Protein AF-A0A963URR5-F1 (afdb_monomer_lite)

Radius of gyration: 22.36 Å; chains: 1; bounding box: 36×58×64 Å

Secondary structure (DSSP, 8-state):
----------------------------HHHHHHHHHHHHHHTT--EEEEEE-SSEEEEEEE-SSEEEEEEEETTS-EEEEEEEETTEEEEEEE-TTSSSEEEEEEEE-----

Structure (mmCIF, N/CA/C/O backbone):
data_AF-A0A963URR5-F1
#
_entry.id   AF-A0A963URR5-F1
#
loop_
_atom_site.group_PDB
_atom_site.id
_atom_site.type_symbol
_atom_site.label_atom_id
_atom_site.label_alt_id
_atom_site.label_comp_id
_atom_site.label_asym_id
_atom_site.label_entity_id
_atom_site.label_seq_id
_atom_site.pdbx_PDB_ins_code
_atom_site.Cartn_x
_atom_site.Cartn_y
_atom_site.Cartn_z
_atom_site.occupancy
_atom_site.B_iso_or_equiv
_atom_site.auth_seq_id
_atom_site.auth_comp_id
_atom_site.auth_asym_id
_atom_site.auth_atom_id
_atom_site.pdbx_PDB_model_num
ATOM 1 N N . MET A 1 1 ? 8.064 47.264 -48.968 1.00 41.59 1 MET A N 1
ATOM 2 C CA . MET A 1 1 ? 7.250 46.515 -49.944 1.00 41.59 1 MET A CA 1
ATOM 3 C C . MET A 1 1 ? 8.076 45.315 -50.382 1.00 41.59 1 MET A C 1
ATOM 5 O O . MET A 1 1 ? 9.034 45.558 -51.094 1.00 41.59 1 MET A O 1
ATOM 9 N N . LYS A 1 2 ? 7.686 44.104 -49.931 1.00 43.81 2 LYS A N 1
ATOM 10 C CA . LYS A 1 2 ? 8.137 42.749 -50.346 1.00 43.81 2 LYS A CA 1
ATOM 11 C C . LYS A 1 2 ? 9.640 42.445 -50.105 1.00 43.81 2 LYS A C 1
ATOM 13 O O . LYS A 1 2 ? 10.462 43.320 -50.283 1.00 43.81 2 LYS A O 1
ATOM 18 N N . GLU A 1 3 ? 10.075 41.287 -49.619 1.00 40.56 3 GLU A N 1
ATOM 19 C CA . GLU A 1 3 ? 9.520 39.930 -49.635 1.00 40.56 3 GLU A CA 1
ATOM 20 C C . GLU A 1 3 ? 9.680 39.254 -48.263 1.00 40.56 3 GLU A C 1
ATOM 22 O O . GLU A 1 3 ? 10.638 39.498 -47.534 1.00 40.56 3 GLU A O 1
ATOM 27 N N . ALA A 1 4 ? 8.690 38.437 -47.904 1.00 45.56 4 ALA A N 1
ATOM 28 C CA . ALA A 1 4 ? 8.775 37.505 -46.794 1.00 45.56 4 ALA A CA 1
ATOM 29 C C . ALA A 1 4 ? 9.595 36.308 -47.273 1.00 45.56 4 ALA A C 1
ATOM 31 O O . ALA A 1 4 ? 9.124 35.574 -48.142 1.00 45.56 4 ALA A O 1
ATOM 32 N N . ASP A 1 5 ? 10.796 36.127 -46.728 1.00 42.88 5 ASP A N 1
ATOM 33 C CA . ASP A 1 5 ? 11.564 34.923 -47.010 1.00 42.88 5 ASP A CA 1
ATOM 34 C C . ASP A 1 5 ? 11.055 33.778 -46.135 1.00 42.88 5 ASP A C 1
ATOM 36 O O . ASP A 1 5 ? 11.030 33.831 -44.902 1.00 42.88 5 ASP A O 1
ATOM 40 N N . MET A 1 6 ? 10.559 32.773 -46.845 1.00 37.19 6 MET A N 1
ATOM 41 C CA . MET A 1 6 ? 10.003 31.517 -46.376 1.00 37.19 6 MET A CA 1
ATOM 42 C C . MET A 1 6 ? 10.858 30.878 -45.279 1.00 37.19 6 MET A C 1
ATOM 44 O O . MET A 1 6 ? 11.989 30.460 -45.522 1.00 37.19 6 MET A O 1
ATOM 48 N N . ILE A 1 7 ? 10.268 30.672 -44.099 1.00 47.00 7 ILE A N 1
ATOM 49 C CA . ILE A 1 7 ? 10.759 29.651 -43.171 1.00 47.00 7 ILE A CA 1
ATOM 50 C C . ILE A 1 7 ? 10.578 28.310 -43.882 1.00 47.00 7 ILE A C 1
ATOM 52 O O . ILE A 1 7 ? 9.464 27.820 -44.074 1.00 47.00 7 ILE A O 1
ATOM 56 N N . GLN A 1 8 ? 11.695 27.752 -44.331 1.00 41.19 8 GLN A N 1
ATOM 57 C CA . GLN A 1 8 ? 11.771 26.428 -44.913 1.00 41.19 8 GLN A CA 1
ATOM 58 C C . GLN A 1 8 ? 11.355 25.429 -43.826 1.00 41.19 8 GLN A C 1
ATOM 60 O O . GLN A 1 8 ? 12.070 25.242 -42.841 1.00 41.19 8 GLN A O 1
ATOM 65 N N . PHE A 1 9 ? 10.179 24.812 -43.975 1.00 39.25 9 PHE A N 1
ATOM 66 C CA . PHE A 1 9 ? 9.782 23.662 -43.168 1.00 39.25 9 PHE A CA 1
ATOM 67 C C . PHE A 1 9 ? 10.740 22.517 -43.500 1.00 39.25 9 PHE A C 1
ATOM 69 O O . PHE A 1 9 ? 10.502 21.724 -44.411 1.00 39.25 9 PHE A O 1
ATOM 76 N N . ALA A 1 10 ? 11.870 22.465 -42.797 1.00 39.28 10 ALA A N 1
ATOM 77 C CA . ALA A 1 10 ? 12.698 21.281 -42.766 1.00 39.28 10 ALA A CA 1
ATOM 78 C C . ALA A 1 10 ? 11.813 20.153 -42.237 1.00 39.28 10 ALA A C 1
ATOM 80 O O . ALA A 1 10 ? 11.295 20.234 -41.123 1.00 39.28 10 ALA A O 1
ATOM 81 N N . ASN A 1 11 ? 11.595 19.156 -43.095 1.00 38.81 11 ASN A N 1
ATOM 82 C CA . ASN A 1 11 ? 10.938 17.894 -42.797 1.00 38.81 11 ASN A CA 1
ATOM 83 C C . ASN A 1 11 ? 11.235 17.464 -41.359 1.00 38.81 11 ASN A C 1
ATOM 85 O O . ASN A 1 11 ? 12.321 16.960 -41.071 1.00 38.81 11 ASN A O 1
ATOM 89 N N . ILE A 1 12 ? 10.250 17.610 -40.471 1.00 45.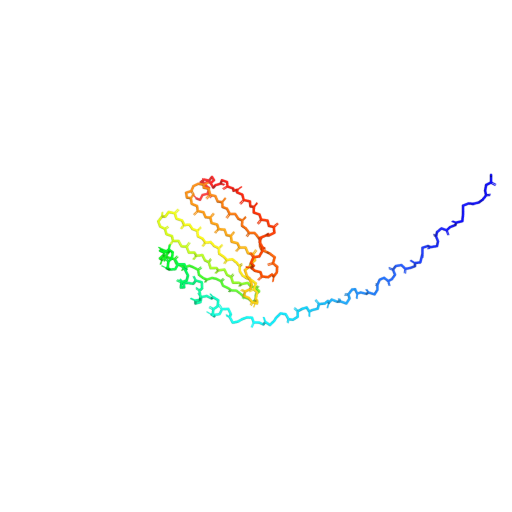00 12 ILE A N 1
ATOM 90 C CA . ILE A 1 12 ? 10.262 16.972 -39.157 1.00 45.00 12 ILE A CA 1
ATOM 91 C C . ILE A 1 12 ? 9.930 15.497 -39.394 1.00 45.00 12 ILE A C 1
ATOM 93 O O . ILE A 1 12 ? 8.897 14.981 -38.983 1.00 45.00 12 ILE A O 1
ATOM 97 N N . SER A 1 13 ? 10.812 14.804 -40.111 1.00 44.69 13 SER A N 1
ATOM 98 C CA . SER A 1 13 ? 10.909 13.358 -40.031 1.00 44.69 13 SER A CA 1
ATOM 99 C C . SER A 1 13 ? 11.679 13.077 -38.750 1.00 44.69 13 SER A C 1
ATOM 101 O O . SER A 1 13 ? 12.859 12.734 -38.788 1.00 44.69 13 SER A O 1
ATOM 103 N N . ALA A 1 14 ? 11.032 13.312 -37.604 1.00 39.09 14 ALA A N 1
ATOM 104 C CA . ALA A 1 14 ? 11.545 12.812 -36.343 1.00 39.09 14 ALA A CA 1
ATOM 105 C C . ALA A 1 14 ? 11.725 11.297 -36.535 1.00 39.09 14 ALA A C 1
ATOM 107 O O . ALA A 1 14 ? 10.750 10.627 -36.898 1.00 39.09 14 ALA A O 1
ATOM 108 N N . PRO A 1 15 ? 12.943 10.744 -36.385 1.00 40.31 15 PRO A N 1
ATOM 109 C CA . PRO A 1 15 ? 13.094 9.300 -36.367 1.00 40.31 15 PRO A CA 1
ATOM 110 C C . PRO A 1 15 ? 12.155 8.780 -35.281 1.00 40.31 15 PRO A C 1
ATOM 112 O O . PRO A 1 15 ? 12.051 9.409 -34.225 1.00 40.31 15 PRO A O 1
ATOM 115 N N . ALA A 1 16 ? 11.411 7.710 -35.588 1.00 46.06 16 ALA A N 1
ATOM 116 C CA . ALA A 1 16 ? 10.475 7.086 -34.660 1.00 46.06 16 ALA A CA 1
ATOM 117 C C . ALA A 1 16 ? 11.170 7.001 -33.308 1.00 46.06 16 ALA A C 1
ATOM 119 O O . ALA A 1 16 ? 12.174 6.296 -33.218 1.00 46.06 16 ALA A O 1
ATOM 120 N N . ALA A 1 17 ? 10.702 7.815 -32.349 1.00 45.12 17 ALA A N 1
ATOM 121 C CA . ALA A 1 17 ? 11.348 8.006 -31.063 1.00 45.12 17 ALA A CA 1
ATOM 122 C C . ALA A 1 17 ? 11.797 6.636 -30.589 1.00 45.12 17 ALA A C 1
ATOM 124 O O . ALA A 1 17 ? 10.955 5.743 -30.439 1.00 45.12 17 ALA A O 1
ATOM 125 N N . GLU A 1 18 ? 13.116 6.459 -30.516 1.00 38.56 18 GLU A N 1
ATOM 126 C CA . GLU A 1 18 ? 13.753 5.245 -30.049 1.00 38.56 18 GLU A CA 1
ATOM 127 C C . GLU A 1 18 ? 13.062 4.958 -28.723 1.00 38.56 18 GLU A C 1
ATOM 129 O O . GLU A 1 18 ? 13.196 5.723 -27.767 1.00 38.56 18 GLU A O 1
ATOM 134 N N . ARG A 1 19 ? 12.139 3.988 -28.727 1.00 39.62 19 ARG A N 1
ATOM 135 C CA . ARG A 1 19 ? 11.339 3.688 -27.549 1.00 39.62 19 ARG A CA 1
ATOM 136 C C . ARG A 1 19 ? 12.366 3.206 -26.553 1.00 39.62 19 ARG A C 1
ATOM 138 O O . ARG A 1 19 ? 12.831 2.078 -26.683 1.00 39.62 19 ARG A O 1
ATOM 145 N N . ILE A 1 20 ? 12.759 4.076 -25.627 1.00 38.44 20 ILE A N 1
ATOM 146 C CA . ILE A 1 20 ? 13.640 3.724 -24.527 1.00 38.44 20 ILE A CA 1
ATOM 147 C C . ILE A 1 20 ? 12.865 2.662 -23.757 1.00 38.44 20 ILE A C 1
ATOM 149 O O . ILE A 1 20 ? 12.001 2.964 -22.935 1.00 38.44 20 ILE A O 1
ATOM 153 N N . SER A 1 21 ? 13.107 1.395 -24.088 1.00 36.00 21 SER A N 1
ATOM 154 C CA . SER A 1 21 ? 12.636 0.287 -23.289 1.00 36.00 21 SER A CA 1
ATOM 155 C C . SER A 1 21 ? 13.525 0.303 -22.063 1.00 36.00 21 SER A C 1
ATOM 157 O O . SER A 1 21 ? 14.610 -0.282 -22.055 1.00 36.00 21 SER A O 1
ATOM 159 N N . ILE A 1 22 ? 13.100 1.028 -21.033 1.00 39.62 22 ILE A N 1
ATOM 160 C CA . ILE A 1 22 ? 13.651 0.813 -19.708 1.00 39.62 22 ILE A CA 1
ATOM 161 C C . ILE A 1 22 ? 13.171 -0.586 -19.333 1.00 39.62 22 ILE A C 1
ATOM 163 O O . ILE A 1 22 ? 12.038 -0.770 -18.893 1.00 39.62 22 ILE A O 1
ATOM 167 N N . VAL A 1 23 ? 14.009 -1.592 -19.588 1.00 39.19 23 VAL A N 1
ATOM 168 C CA . VAL A 1 23 ? 13.827 -2.933 -19.038 1.00 39.19 23 VAL A CA 1
ATOM 169 C C . VAL A 1 23 ? 14.101 -2.787 -17.549 1.00 39.19 23 VAL A C 1
ATOM 171 O O . VAL A 1 23 ? 15.205 -3.026 -17.068 1.00 39.19 23 VAL A O 1
ATOM 174 N N . ARG A 1 24 ? 13.107 -2.283 -16.819 1.00 50.88 24 ARG A N 1
ATOM 175 C CA . ARG A 1 24 ? 13.127 -2.332 -15.369 1.00 50.88 24 ARG A CA 1
ATOM 176 C C . ARG A 1 24 ? 13.057 -3.812 -15.013 1.00 50.88 24 ARG A C 1
ATOM 178 O O . ARG A 1 24 ? 12.179 -4.525 -15.501 1.00 50.88 24 ARG A O 1
ATOM 185 N N . GLY A 1 25 ? 14.049 -4.288 -14.263 1.00 48.94 25 GLY A N 1
ATOM 186 C CA . GLY A 1 25 ? 14.107 -5.684 -13.849 1.00 48.94 25 GLY A CA 1
ATOM 187 C C . GLY A 1 25 ? 12.781 -6.090 -13.214 1.00 48.94 25 GLY A C 1
ATOM 188 O O . GLY A 1 25 ? 12.171 -5.302 -12.494 1.00 48.94 25 GLY A O 1
ATOM 189 N N . THR A 1 26 ? 12.316 -7.302 -13.501 1.00 55.06 26 THR A N 1
ATOM 190 C CA . THR A 1 26 ? 11.157 -7.857 -12.801 1.00 55.06 26 THR A CA 1
ATOM 191 C C . THR A 1 26 ? 11.523 -7.947 -11.326 1.00 55.06 26 THR A C 1
ATOM 193 O O . THR A 1 26 ? 12.346 -8.782 -10.939 1.00 55.06 26 THR A O 1
ATOM 196 N N . GLY A 1 27 ? 10.966 -7.050 -10.518 1.00 63.84 27 GLY A N 1
ATOM 197 C CA . GLY A 1 27 ? 11.133 -7.091 -9.078 1.00 63.84 27 GLY A CA 1
ATOM 198 C C . GLY A 1 27 ? 10.552 -8.393 -8.551 1.00 63.84 27 GLY A C 1
ATOM 199 O O . GLY A 1 27 ? 9.594 -8.941 -9.103 1.00 63.84 27 GLY A O 1
ATOM 200 N N . ASN A 1 28 ? 11.126 -8.925 -7.477 1.00 82.31 28 ASN A N 1
ATOM 201 C CA . ASN A 1 28 ? 10.507 -10.050 -6.795 1.00 82.31 28 ASN A CA 1
ATOM 202 C C . ASN A 1 28 ? 9.274 -9.534 -6.035 1.00 82.31 28 ASN A C 1
ATOM 204 O O . ASN A 1 28 ? 9.367 -9.172 -4.864 1.00 82.31 28 ASN A O 1
ATOM 208 N N . LEU A 1 29 ? 8.121 -9.493 -6.710 1.00 86.31 29 LEU A N 1
ATOM 209 C CA . LEU A 1 29 ? 6.855 -9.024 -6.136 1.00 86.31 29 LEU A CA 1
ATOM 210 C C . LEU A 1 29 ? 6.453 -9.819 -4.884 1.00 86.31 29 LEU A C 1
ATOM 212 O O . LEU A 1 29 ? 5.813 -9.274 -3.992 1.00 86.31 29 LEU A O 1
ATOM 216 N N . GLY A 1 30 ? 6.892 -11.077 -4.760 1.00 89.38 30 GLY A N 1
ATOM 217 C CA . GLY A 1 30 ? 6.712 -11.861 -3.538 1.00 89.38 30 GLY A CA 1
ATOM 218 C C . GLY A 1 30 ? 7.437 -11.260 -2.329 1.00 89.38 30 GLY A C 1
ATOM 219 O O . GLY A 1 30 ? 6.877 -11.236 -1.235 1.00 89.38 30 GLY A O 1
ATOM 220 N N . LEU A 1 31 ? 8.648 -10.718 -2.516 1.00 89.56 31 LEU A N 1
ATOM 221 C CA . LEU A 1 31 ? 9.359 -9.994 -1.454 1.00 89.56 31 LEU A CA 1
ATOM 222 C C . LEU A 1 31 ? 8.657 -8.684 -1.097 1.00 89.56 31 LEU A C 1
ATOM 224 O O . LEU A 1 31 ? 8.561 -8.369 0.087 1.00 89.56 31 LEU A O 1
ATOM 228 N N . VAL A 1 32 ? 8.126 -7.962 -2.090 1.00 91.31 32 VAL A N 1
ATOM 229 C CA . VAL A 1 32 ? 7.337 -6.742 -1.851 1.00 91.31 32 VAL A CA 1
ATOM 230 C C . VAL A 1 32 ? 6.125 -7.071 -0.984 1.00 91.31 32 VAL A C 1
ATOM 232 O O . VAL A 1 32 ? 5.941 -6.456 0.061 1.00 91.31 32 VAL A O 1
ATOM 235 N N . VAL A 1 33 ? 5.357 -8.105 -1.338 1.00 93.81 33 VAL A N 1
ATOM 236 C CA . VAL A 1 33 ? 4.200 -8.557 -0.548 1.00 93.81 33 VAL A CA 1
ATOM 237 C C . VAL A 1 33 ? 4.597 -8.894 0.889 1.00 93.81 33 VAL A C 1
ATOM 239 O O . VAL A 1 33 ? 3.972 -8.403 1.824 1.00 93.81 33 VAL A O 1
ATOM 242 N N . GLN A 1 34 ? 5.664 -9.674 1.089 1.00 93.62 34 GLN A N 1
ATOM 243 C CA . GLN A 1 34 ? 6.126 -10.037 2.435 1.00 93.62 34 GLN A CA 1
ATOM 244 C C . GLN A 1 34 ? 6.548 -8.820 3.268 1.00 93.62 34 GLN A C 1
ATOM 246 O O . GLN A 1 34 ? 6.241 -8.753 4.459 1.00 93.62 34 GLN A O 1
ATOM 251 N N . GLN A 1 35 ? 7.256 -7.864 2.662 1.00 93.88 35 GLN A N 1
ATOM 252 C CA . GLN A 1 35 ? 7.681 -6.639 3.338 1.00 93.88 35 GLN A CA 1
ATOM 253 C C . GLN A 1 35 ? 6.485 -5.755 3.696 1.00 93.88 35 GLN A C 1
ATOM 255 O O . GLN A 1 35 ? 6.399 -5.289 4.828 1.00 93.88 35 GLN A O 1
ATOM 260 N N . GLN A 1 36 ? 5.545 -5.571 2.768 1.00 95.31 36 GLN A N 1
ATOM 261 C CA . GLN A 1 36 ? 4.370 -4.728 2.980 1.00 95.31 36 GLN A CA 1
ATOM 262 C C . GLN A 1 36 ? 3.422 -5.315 4.023 1.00 95.31 36 GLN A C 1
ATOM 264 O O . GLN A 1 36 ? 3.002 -4.583 4.910 1.00 95.31 36 GLN A O 1
ATOM 269 N N . ILE A 1 37 ? 3.160 -6.627 3.993 1.00 94.88 37 ILE A N 1
ATOM 270 C CA . ILE A 1 37 ? 2.367 -7.288 5.042 1.00 94.88 37 ILE A CA 1
ATOM 271 C C . ILE A 1 37 ? 3.042 -7.102 6.402 1.00 94.88 37 ILE A C 1
ATOM 273 O O . ILE A 1 37 ? 2.378 -6.724 7.355 1.00 94.88 37 ILE A O 1
ATOM 277 N N . ARG A 1 38 ? 4.367 -7.287 6.505 1.00 94.00 38 ARG A N 1
ATOM 278 C CA . ARG A 1 38 ? 5.081 -7.076 7.774 1.00 94.00 38 ARG A CA 1
ATOM 279 C C . ARG A 1 38 ? 4.929 -5.645 8.299 1.00 94.00 38 ARG A C 1
ATOM 281 O O . ARG A 1 38 ? 4.717 -5.477 9.495 1.00 94.00 38 ARG A O 1
ATOM 288 N N . 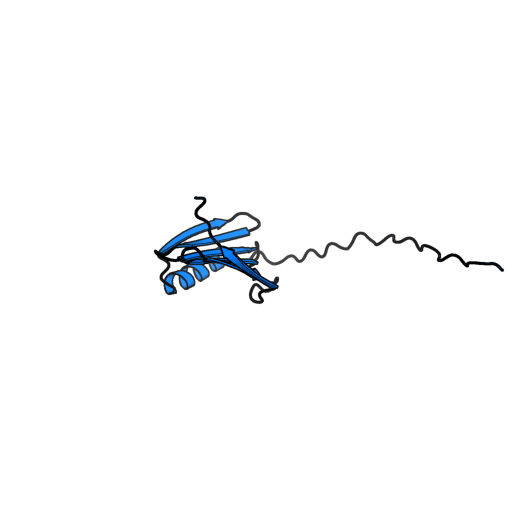ILE A 1 39 ? 5.082 -4.645 7.431 1.00 93.19 39 ILE A N 1
ATOM 289 C CA . ILE A 1 39 ? 4.956 -3.226 7.796 1.00 93.19 39 ILE A CA 1
ATOM 290 C C . ILE A 1 39 ? 3.525 -2.931 8.257 1.00 93.19 39 ILE A C 1
ATOM 292 O O . ILE A 1 39 ? 3.333 -2.444 9.362 1.00 93.19 39 ILE A O 1
ATOM 296 N N . LEU A 1 40 ? 2.527 -3.308 7.459 1.00 94.25 40 LEU A N 1
ATOM 297 C CA . LEU A 1 40 ? 1.118 -3.037 7.749 1.00 94.25 40 LEU A CA 1
ATOM 298 C C . LEU A 1 40 ? 0.622 -3.811 8.983 1.00 94.25 40 LEU A C 1
ATOM 300 O O . LEU A 1 40 ? -0.130 -3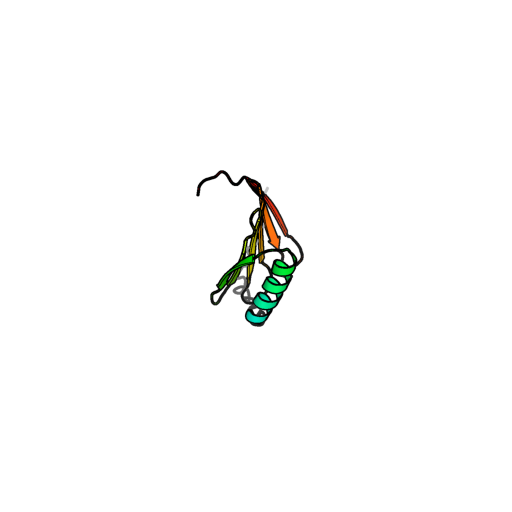.272 9.783 1.00 94.25 40 LEU A O 1
ATOM 304 N N . SER A 1 41 ? 1.091 -5.039 9.219 1.00 93.56 41 SER A N 1
ATOM 305 C CA . SER A 1 41 ? 0.804 -5.750 10.474 1.00 93.56 41 SER A CA 1
ATOM 306 C C . SER A 1 41 ? 1.423 -5.067 11.698 1.00 93.56 41 SER A C 1
ATOM 308 O O . SER A 1 41 ? 0.851 -5.144 12.781 1.00 93.56 41 SER A O 1
ATOM 310 N N . ALA A 1 42 ? 2.576 -4.402 11.556 1.00 92.19 42 ALA A N 1
ATOM 311 C CA . ALA A 1 42 ? 3.156 -3.598 12.635 1.00 92.19 42 ALA A CA 1
ATOM 312 C C . ALA A 1 42 ? 2.370 -2.297 12.890 1.00 92.19 42 ALA A C 1
ATOM 314 O O . ALA A 1 42 ? 2.484 -1.726 13.970 1.00 92.19 42 ALA A O 1
ATOM 315 N N . GLU A 1 43 ? 1.558 -1.868 11.921 1.00 91.81 43 GLU A N 1
ATOM 316 C CA . GLU A 1 43 ? 0.583 -0.773 12.012 1.00 91.81 43 GLU A CA 1
ATOM 317 C C . GLU A 1 43 ? -0.823 -1.269 12.426 1.00 91.81 43 GLU A C 1
ATOM 319 O O . GLU A 1 43 ? -1.804 -0.557 12.257 1.00 91.81 43 GLU A O 1
ATOM 324 N N . GLU A 1 44 ? -0.930 -2.490 12.968 1.00 94.25 44 GLU A N 1
ATOM 325 C CA . GLU A 1 44 ? -2.169 -3.088 13.504 1.00 94.25 44 GLU A CA 1
ATOM 326 C C . GLU A 1 44 ? -3.257 -3.436 12.466 1.00 94.25 44 GLU A C 1
ATOM 328 O O . GLU A 1 44 ? -4.388 -3.772 12.825 1.00 94.25 44 GLU A O 1
ATOM 333 N N . PHE A 1 45 ? -2.925 -3.465 11.171 1.00 95.19 45 PHE A N 1
ATOM 334 C CA . PHE A 1 45 ? -3.809 -4.043 10.156 1.00 95.19 45 PHE A CA 1
ATOM 335 C C . PHE A 1 45 ? -3.885 -5.569 10.291 1.00 95.19 45 PHE A C 1
ATOM 337 O O . PHE A 1 45 ? -2.864 -6.244 10.465 1.00 95.19 45 PHE A O 1
ATOM 344 N N . THR A 1 46 ? -5.092 -6.128 10.173 1.00 95.56 46 THR A N 1
ATOM 345 C CA . THR A 1 46 ? -5.338 -7.563 10.414 1.00 95.56 46 THR A CA 1
ATOM 346 C C . THR A 1 46 ? -5.979 -8.296 9.239 1.00 95.56 46 THR A C 1
ATOM 348 O O . THR A 1 46 ? -5.763 -9.500 9.103 1.00 95.56 46 THR A O 1
ATOM 351 N N . ASP A 1 47 ? -6.706 -7.594 8.368 1.00 97.69 47 ASP A N 1
ATOM 352 C CA . ASP A 1 47 ? -7.270 -8.147 7.134 1.00 97.69 47 ASP A CA 1
ATOM 353 C C . ASP A 1 47 ? -6.483 -7.651 5.916 1.00 97.69 47 ASP A C 1
ATOM 355 O O . ASP A 1 47 ? -6.205 -6.458 5.787 1.00 97.69 47 ASP A O 1
ATOM 359 N N . PHE A 1 48 ? -6.122 -8.575 5.026 1.00 97.06 48 PHE A N 1
ATOM 3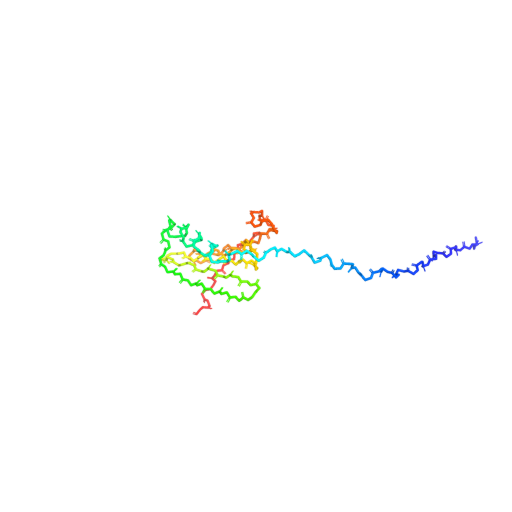60 C CA . PHE A 1 48 ? -5.258 -8.325 3.876 1.00 97.06 48 PHE A CA 1
ATOM 361 C C . PHE A 1 48 ? -5.842 -8.951 2.614 1.00 97.06 48 PHE A C 1
ATOM 363 O O . PHE A 1 48 ? -6.116 -10.149 2.564 1.00 97.06 48 PHE A O 1
ATOM 370 N N . ASP A 1 49 ? -5.930 -8.156 1.556 1.00 98.00 49 ASP A N 1
ATOM 371 C CA . ASP A 1 49 ? -6.287 -8.601 0.216 1.00 98.00 49 ASP A CA 1
ATOM 372 C C . ASP A 1 49 ? -5.154 -8.252 -0.752 1.00 98.00 49 ASP A C 1
ATOM 374 O O . ASP A 1 49 ? -4.769 -7.092 -0.910 1.00 98.00 49 ASP A O 1
ATOM 378 N N . VAL A 1 50 ? -4.590 -9.279 -1.385 1.00 96.69 50 VAL A N 1
ATOM 379 C CA . VAL A 1 50 ? -3.448 -9.155 -2.290 1.00 96.69 50 VAL A CA 1
ATOM 380 C C . VAL A 1 50 ? -3.865 -9.624 -3.675 1.00 96.69 50 VAL A C 1
ATOM 382 O O . VAL A 1 50 ? -4.230 -10.783 -3.876 1.00 96.69 50 VAL A O 1
ATOM 385 N N . ARG A 1 51 ? -3.770 -8.727 -4.657 1.00 95.44 51 ARG A N 1
ATOM 386 C CA . ARG A 1 51 ? -4.158 -8.982 -6.047 1.00 95.44 51 ARG A CA 1
ATOM 387 C C . ARG A 1 51 ? -3.023 -8.569 -6.965 1.00 95.44 51 ARG A C 1
ATOM 389 O O . ARG A 1 51 ? -2.590 -7.425 -6.922 1.00 95.44 51 ARG A O 1
ATOM 396 N N . TRP A 1 52 ? -2.560 -9.454 -7.839 1.00 92.19 52 TRP A N 1
ATOM 397 C CA . TRP A 1 52 ? -1.550 -9.085 -8.830 1.00 92.19 52 TRP A CA 1
ATOM 398 C C . TRP A 1 52 ? -1.803 -9.725 -10.187 1.00 92.19 52 TRP A C 1
ATOM 400 O O . TRP A 1 52 ? -2.447 -10.768 -10.312 1.00 92.19 52 TRP A O 1
ATOM 410 N N . ASN A 1 53 ? -1.257 -9.095 -11.219 1.00 86.50 53 ASN A N 1
ATOM 411 C CA . ASN A 1 53 ? -1.177 -9.630 -12.571 1.00 86.50 53 ASN A CA 1
ATOM 412 C C . ASN A 1 53 ? 0.248 -9.412 -13.119 1.00 86.50 53 ASN A C 1
ATOM 414 O O . ASN A 1 53 ? 1.188 -9.202 -12.359 1.00 86.50 53 ASN A O 1
ATOM 418 N N . ARG A 1 54 ? 0.439 -9.504 -14.440 1.00 80.75 54 ARG A N 1
ATOM 419 C CA . ARG A 1 54 ? 1.768 -9.343 -15.059 1.00 80.75 54 ARG A CA 1
ATOM 420 C C . ARG A 1 54 ? 2.336 -7.922 -14.978 1.00 80.75 54 ARG A C 1
ATOM 422 O O . ARG A 1 54 ? 3.533 -7.762 -15.175 1.00 80.75 54 ARG A O 1
ATOM 429 N N . SER A 1 55 ? 1.493 -6.917 -14.767 1.00 84.00 55 SER A N 1
ATOM 430 C CA . SER A 1 55 ? 1.850 -5.497 -14.845 1.00 84.00 55 SER A CA 1
ATOM 431 C C . SER A 1 55 ? 1.741 -4.754 -13.518 1.00 84.00 55 SER A C 1
ATOM 433 O O . SER A 1 55 ? 2.361 -3.706 -13.385 1.00 84.00 55 SER A O 1
ATOM 435 N N . SER A 1 56 ? 0.965 -5.262 -12.560 1.00 89.31 56 SER A N 1
ATOM 436 C CA . SER A 1 56 ? 0.737 -4.571 -11.293 1.00 89.31 56 SER A CA 1
ATOM 437 C C . SER A 1 56 ? 0.496 -5.520 -10.126 1.00 89.31 56 SER A C 1
ATOM 439 O O . SER A 1 56 ? -0.013 -6.634 -10.289 1.00 89.31 56 SER A O 1
ATOM 441 N N . LEU A 1 57 ? 0.841 -5.035 -8.937 1.00 93.94 57 LEU A N 1
ATOM 442 C CA . LEU A 1 57 ? 0.561 -5.629 -7.637 1.00 93.94 57 LEU A CA 1
ATOM 443 C C . LEU A 1 57 ? -0.262 -4.632 -6.819 1.00 93.94 57 LEU A C 1
ATOM 445 O O . LEU A 1 57 ? 0.097 -3.472 -6.713 1.00 93.94 57 LEU A O 1
ATOM 449 N N . SER A 1 58 ? -1.350 -5.085 -6.218 1.00 97.38 58 SER A N 1
ATOM 450 C CA . SER A 1 58 ? -2.204 -4.304 -5.334 1.00 97.38 58 SER A CA 1
ATOM 451 C C . SER A 1 58 ? -2.298 -5.010 -3.990 1.00 97.38 58 SER A C 1
ATOM 453 O O . SER A 1 58 ? -2.578 -6.210 -3.939 1.00 97.38 58 SER A O 1
ATOM 455 N N . ILE A 1 59 ? -2.039 -4.275 -2.915 1.00 97.88 59 ILE A N 1
ATOM 456 C CA . ILE A 1 59 ? -2.143 -4.753 -1.538 1.00 97.88 59 ILE A CA 1
ATOM 457 C C . ILE A 1 59 ? -3.103 -3.819 -0.819 1.00 97.88 59 ILE A C 1
ATOM 459 O O . ILE A 1 59 ? -2.826 -2.629 -0.691 1.00 97.88 59 ILE A O 1
ATOM 463 N N . GLU A 1 60 ? -4.224 -4.358 -0.362 1.00 98.50 60 GLU A N 1
ATOM 464 C CA . GLU A 1 60 ? -5.194 -3.662 0.472 1.00 98.50 60 GLU A CA 1
ATOM 465 C C . GLU A 1 60 ? -5.155 -4.260 1.878 1.00 98.50 60 GLU A C 1
ATOM 467 O O . GLU A 1 60 ? -5.175 -5.478 2.041 1.00 98.50 60 GLU A O 1
ATOM 472 N N . ALA A 1 61 ? -5.071 -3.404 2.885 1.00 97.44 61 ALA A N 1
ATOM 473 C CA . ALA A 1 61 ? -5.064 -3.759 4.290 1.00 97.44 61 ALA A CA 1
ATOM 474 C C . ALA A 1 61 ? -6.189 -3.013 5.007 1.00 97.44 61 ALA A C 1
ATOM 476 O O . ALA A 1 61 ? -6.420 -1.829 4.744 1.00 97.44 61 ALA A O 1
ATOM 477 N N . ARG A 1 62 ? -6.901 -3.711 5.893 1.00 97.19 62 ARG A N 1
ATOM 478 C CA . ARG A 1 62 ? -8.038 -3.179 6.652 1.00 97.19 62 ARG A CA 1
ATOM 479 C C . ARG A 1 62 ? -7.859 -3.380 8.156 1.00 97.19 62 ARG A C 1
ATOM 481 O O . ARG A 1 62 ? -7.381 -4.424 8.611 1.00 97.19 62 ARG A O 1
ATOM 488 N N . SER A 1 63 ? -8.238 -2.352 8.900 1.00 94.56 63 SER A N 1
ATOM 489 C CA . SER A 1 63 ? -8.487 -2.373 10.339 1.00 94.56 63 SER A CA 1
ATOM 490 C C . SER A 1 63 ? -9.932 -1.928 10.593 1.00 94.56 63 SER A C 1
ATOM 492 O O . SER A 1 63 ? -10.675 -1.645 9.650 1.00 94.56 63 SER A O 1
ATOM 494 N N . ASP A 1 64 ? -10.340 -1.856 11.859 1.00 90.56 64 ASP A N 1
ATOM 495 C CA . ASP A 1 64 ? -11.697 -1.436 12.232 1.00 90.56 64 ASP A CA 1
ATOM 496 C C . ASP A 1 64 ? -12.023 0.003 11.796 1.00 90.56 64 ASP A C 1
ATOM 498 O O . ASP A 1 64 ? -13.190 0.344 11.608 1.00 90.56 64 ASP A O 1
ATOM 502 N N . THR A 1 65 ? -11.004 0.851 11.632 1.00 88.81 65 THR A N 1
ATOM 503 C CA . THR A 1 65 ? -11.173 2.286 11.354 1.00 88.81 65 THR A CA 1
ATOM 504 C C . THR A 1 65 ? -10.542 2.735 10.042 1.00 88.81 65 THR A C 1
ATOM 506 O O . THR A 1 65 ? -10.937 3.768 9.506 1.00 88.81 65 THR A O 1
ATOM 509 N N . MET A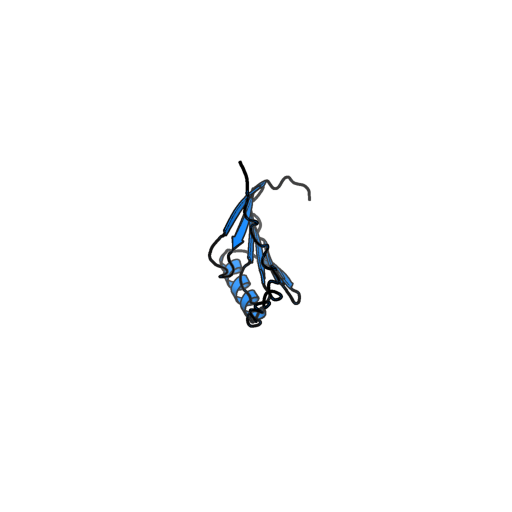 1 66 ? -9.581 1.975 9.508 1.00 93.56 66 MET A N 1
ATOM 510 C CA . MET A 1 66 ? -8.727 2.430 8.416 1.00 93.56 66 MET A CA 1
ATOM 511 C C . MET A 1 66 ? -8.617 1.388 7.304 1.00 93.56 66 MET A C 1
ATOM 513 O O . MET A 1 66 ? -8.551 0.181 7.543 1.00 93.56 66 MET A O 1
ATOM 517 N N . ILE A 1 67 ? -8.554 1.862 6.061 1.00 96.00 67 ILE A N 1
ATOM 518 C CA . ILE A 1 67 ? -8.241 1.047 4.886 1.00 96.00 67 ILE A CA 1
ATOM 519 C C . ILE A 1 67 ? -7.049 1.676 4.177 1.00 96.00 67 ILE A C 1
ATOM 521 O O . ILE A 1 67 ? -7.090 2.846 3.803 1.00 96.00 67 ILE A O 1
ATOM 525 N N . VAL A 1 68 ? -6.002 0.891 3.946 1.00 96.81 68 VAL A N 1
ATOM 526 C CA . VAL A 1 68 ? -4.840 1.297 3.150 1.00 96.81 68 VAL A CA 1
ATOM 527 C C . VAL A 1 68 ? -4.764 0.421 1.920 1.00 96.81 68 VAL A C 1
ATOM 529 O O . VAL A 1 68 ? -4.794 -0.798 2.019 1.00 96.81 68 VAL A O 1
ATOM 532 N N . ARG A 1 69 ? -4.610 1.030 0.750 1.00 97.62 69 ARG A N 1
ATOM 533 C CA . ARG A 1 69 ? -4.329 0.325 -0.493 1.00 97.62 69 ARG A CA 1
ATOM 534 C C . ARG A 1 69 ? -3.079 0.878 -1.149 1.00 97.62 69 ARG A C 1
ATOM 536 O O . ARG A 1 69 ? -3.026 2.061 -1.466 1.00 97.62 69 ARG A O 1
ATOM 543 N N . ARG A 1 70 ? -2.116 0.003 -1.419 1.00 97.69 70 ARG A N 1
ATOM 544 C CA . ARG A 1 70 ? -0.874 0.305 -2.133 1.00 97.69 70 ARG A CA 1
ATOM 545 C C . ARG A 1 70 ? -0.849 -0.443 -3.459 1.00 97.69 70 ARG A C 1
ATOM 547 O O . ARG A 1 70 ? -0.999 -1.664 -3.485 1.00 97.69 70 ARG A O 1
ATOM 554 N N . ASP A 1 71 ? -0.685 0.294 -4.549 1.00 96.69 71 ASP A N 1
ATOM 555 C CA . ASP A 1 71 ? -0.544 -0.239 -5.901 1.00 96.69 71 ASP A CA 1
ATOM 556 C C . ASP A 1 71 ? 0.923 -0.061 -6.349 1.00 96.69 71 ASP A C 1
ATOM 558 O O . ASP A 1 71 ? 1.479 1.035 -6.261 1.00 96.69 71 ASP A O 1
ATOM 562 N N . PHE A 1 72 ? 1.544 -1.145 -6.808 1.00 94.38 72 PHE A N 1
ATOM 563 C CA . PHE A 1 72 ? 2.934 -1.236 -7.243 1.00 94.38 72 PHE A CA 1
ATOM 564 C C . PHE A 1 72 ? 3.010 -1.653 -8.714 1.00 94.38 72 PHE A C 1
ATOM 566 O O . PHE A 1 72 ? 2.195 -2.461 -9.181 1.00 94.38 72 PHE A O 1
ATOM 573 N N . ASP A 1 73 ? 4.031 -1.170 -9.417 1.00 92.50 73 ASP A N 1
ATOM 574 C CA . ASP A 1 73 ? 4.344 -1.605 -10.776 1.00 92.50 73 ASP A CA 1
ATOM 575 C C . ASP A 1 73 ? 4.937 -3.032 -10.805 1.00 92.50 73 ASP A C 1
ATOM 577 O O . ASP A 1 73 ? 5.229 -3.653 -9.776 1.00 92.50 73 ASP A O 1
ATOM 581 N N . ALA A 1 74 ? 5.156 -3.576 -12.006 1.00 89.19 74 ALA A N 1
ATOM 582 C CA . ALA A 1 74 ? 5.755 -4.904 -12.211 1.00 89.19 74 ALA A CA 1
ATOM 583 C C . ALA A 1 74 ? 7.191 -5.053 -11.657 1.00 89.19 74 ALA A C 1
ATOM 585 O O . ALA A 1 74 ? 7.753 -6.151 -11.631 1.00 89.19 74 ALA A O 1
ATOM 586 N N . THR A 1 75 ? 7.804 -3.946 -11.252 1.00 88.75 75 THR A N 1
ATOM 587 C CA . THR A 1 75 ? 9.181 -3.842 -10.768 1.00 88.75 75 THR A CA 1
ATOM 588 C C . THR A 1 75 ? 9.217 -3.744 -9.243 1.00 88.75 75 THR A C 1
ATOM 590 O O . THR A 1 75 ? 10.276 -3.901 -8.639 1.00 88.75 75 THR A O 1
ATOM 593 N N . GLY A 1 76 ? 8.043 -3.603 -8.617 1.00 90.56 76 GLY A N 1
ATOM 594 C CA . GLY A 1 76 ? 7.875 -3.464 -7.178 1.00 90.56 76 GLY A CA 1
ATOM 595 C C . GLY A 1 76 ? 7.947 -2.020 -6.690 1.00 90.56 76 GLY A C 1
ATOM 596 O O . GLY A 1 76 ? 7.985 -1.807 -5.480 1.00 90.56 76 GLY A O 1
ATOM 597 N N . THR A 1 77 ? 7.961 -1.040 -7.594 1.00 92.62 77 THR A N 1
ATOM 598 C CA . THR A 1 77 ? 7.932 0.382 -7.244 1.00 92.62 77 THR A CA 1
ATOM 599 C C . THR A 1 77 ? 6.510 0.786 -6.878 1.00 92.62 77 THR A C 1
ATOM 601 O O . THR A 1 77 ? 5.572 0.467 -7.606 1.00 92.62 77 THR A O 1
ATOM 604 N N . LEU A 1 78 ? 6.339 1.481 -5.752 1.00 94.69 78 LEU A N 1
ATOM 605 C CA . LEU A 1 78 ? 5.043 2.015 -5.330 1.00 94.69 78 LEU A CA 1
ATOM 606 C C . LEU A 1 78 ? 4.608 3.128 -6.292 1.00 94.69 78 LEU A C 1
ATOM 608 O O . LEU A 1 78 ? 5.327 4.104 -6.450 1.00 94.69 78 LEU A O 1
ATOM 612 N N . GLU A 1 79 ? 3.439 3.000 -6.915 1.00 95.69 79 GLU A N 1
ATOM 613 C CA . GLU A 1 79 ? 2.898 4.014 -7.834 1.00 95.69 79 GLU A CA 1
ATOM 614 C C . GLU A 1 79 ? 1.787 4.837 -7.178 1.00 95.69 79 GLU A C 1
ATOM 616 O O . GLU A 1 79 ? 1.656 6.036 -7.424 1.00 95.69 79 GLU A O 1
ATOM 621 N N . CYS A 1 80 ? 0.970 4.198 -6.337 1.00 97.06 80 CYS A N 1
ATOM 622 C CA . CYS A 1 80 ? -0.179 4.834 -5.707 1.00 97.06 80 CYS A CA 1
ATOM 623 C C . CYS A 1 80 ? -0.411 4.288 -4.299 1.00 97.06 80 CYS A C 1
ATOM 625 O O . CYS A 1 80 ? -0.417 3.078 -4.084 1.00 97.06 80 CYS A O 1
ATOM 627 N N . GLU A 1 81 ? -0.710 5.180 -3.360 1.00 97.50 81 GLU A N 1
ATOM 628 C CA . GLU A 1 81 ? -1.249 4.837 -2.046 1.00 97.50 81 GLU A CA 1
ATOM 629 C C . GLU A 1 81 ? -2.606 5.518 -1.871 1.00 97.50 81 GLU A C 1
ATOM 631 O O . GLU A 1 81 ? -2.771 6.689 -2.208 1.00 97.50 81 GLU A O 1
ATOM 636 N N . ARG A 1 82 ? -3.594 4.780 -1.369 1.00 97.62 82 ARG A N 1
ATOM 637 C CA . ARG A 1 82 ? -4.872 5.323 -0.911 1.00 97.62 82 ARG A CA 1
ATOM 638 C C . ARG A 1 82 ? -5.050 4.963 0.551 1.00 97.62 82 ARG A C 1
ATOM 640 O O . ARG A 1 82 ? -4.946 3.790 0.892 1.00 97.62 82 ARG A O 1
ATOM 647 N N . ILE A 1 83 ? -5.334 5.953 1.379 1.00 95.75 83 ILE A N 1
ATOM 648 C CA . ILE A 1 83 ? -5.643 5.784 2.795 1.00 95.75 83 ILE A CA 1
ATOM 649 C C . ILE A 1 83 ? -7.049 6.307 3.008 1.00 95.75 83 ILE A C 1
ATOM 651 O O . ILE A 1 83 ? -7.371 7.396 2.551 1.00 95.75 83 ILE A O 1
ATOM 655 N N . VAL A 1 84 ? -7.876 5.528 3.678 1.00 95.00 84 VAL A N 1
ATOM 656 C CA . VAL A 1 84 ? -9.239 5.881 4.042 1.00 95.00 84 VAL A CA 1
ATOM 657 C C . VAL A 1 84 ? -9.361 5.747 5.545 1.00 95.00 84 VAL A C 1
ATOM 659 O O . VAL A 1 84 ? -9.087 4.670 6.068 1.00 95.00 84 VAL A O 1
ATOM 662 N N . ASP A 1 85 ? -9.787 6.815 6.207 1.00 92.25 85 ASP A N 1
ATOM 663 C CA . ASP A 1 85 ? -10.100 6.841 7.634 1.00 92.25 85 ASP A CA 1
ATOM 664 C C . ASP A 1 85 ? -11.471 7.505 7.818 1.00 92.25 85 ASP A C 1
ATOM 666 O O . ASP A 1 85 ? -11.665 8.690 7.525 1.00 92.25 85 ASP A O 1
ATOM 670 N N . GLY A 1 86 ? -12.463 6.703 8.208 1.00 87.56 86 GLY A N 1
ATOM 671 C CA . GLY A 1 86 ? -13.862 7.128 8.248 1.00 87.56 86 GLY A CA 1
ATOM 672 C C . GLY A 1 86 ? -14.362 7.641 6.891 1.00 87.56 86 GLY A C 1
ATOM 673 O O . GLY A 1 86 ? -14.396 6.904 5.906 1.00 87.56 86 GLY A O 1
ATOM 674 N N . THR A 1 87 ? -14.774 8.911 6.842 1.00 88.94 87 THR A N 1
ATOM 675 C CA . THR A 1 87 ? -15.332 9.556 5.639 1.00 88.94 87 THR A CA 1
ATOM 676 C C . THR A 1 87 ? -14.294 10.306 4.808 1.00 88.94 87 THR A C 1
ATOM 678 O O . THR A 1 87 ? -14.662 10.929 3.815 1.00 88.94 87 THR A O 1
ATOM 681 N N . VAL A 1 88 ? -13.017 10.298 5.201 1.00 91.75 88 VAL A N 1
ATOM 682 C CA . VAL A 1 88 ? -11.956 11.040 4.509 1.00 91.75 88 VAL A CA 1
ATOM 683 C C . VAL A 1 88 ? -10.967 10.066 3.887 1.00 91.75 88 VAL A C 1
ATOM 685 O O . VAL A 1 88 ? -10.467 9.144 4.529 1.00 91.75 88 VAL A O 1
ATOM 688 N N . GLY A 1 89 ? -10.677 10.292 2.612 1.00 93.88 89 GLY A N 1
ATOM 689 C CA . GLY A 1 89 ? -9.673 9.580 1.851 1.00 93.88 89 GLY A CA 1
ATOM 690 C C . GLY A 1 89 ? -8.517 10.485 1.443 1.00 93.88 89 GLY A C 1
ATOM 691 O O . GLY A 1 89 ? -8.701 11.652 1.110 1.00 93.88 89 GLY A O 1
ATOM 692 N N . ILE A 1 90 ? -7.313 9.927 1.428 1.00 95.69 90 ILE A N 1
ATOM 693 C CA . ILE A 1 90 ? -6.108 10.532 0.864 1.00 95.69 90 ILE A CA 1
ATOM 694 C C . ILE A 1 90 ? -5.609 9.610 -0.237 1.00 95.69 90 ILE A C 1
ATOM 696 O O . ILE A 1 90 ? -5.485 8.403 -0.037 1.00 95.69 90 ILE A O 1
ATOM 700 N N . LYS A 1 91 ? -5.291 10.169 -1.401 1.00 97.31 91 LYS A N 1
ATOM 701 C CA . LYS A 1 91 ? -4.628 9.469 -2.498 1.00 97.31 91 LYS A CA 1
ATOM 702 C C . LYS A 1 91 ? -3.300 10.146 -2.800 1.00 97.31 91 LYS A C 1
ATOM 704 O O . LYS A 1 91 ? -3.269 11.333 -3.102 1.00 97.31 91 LYS A O 1
ATOM 709 N N . ARG A 1 92 ? -2.220 9.370 -2.781 1.00 97.62 92 ARG A N 1
ATOM 710 C CA . ARG A 1 92 ? -0.870 9.789 -3.169 1.00 97.62 92 ARG A CA 1
ATOM 711 C C . ARG A 1 92 ? -0.445 9.054 -4.425 1.00 97.62 92 ARG A C 1
ATOM 713 O O . ARG A 1 92 ? -0.618 7.838 -4.502 1.00 97.62 92 ARG A O 1
ATOM 720 N N . ILE A 1 93 ? 0.116 9.784 -5.381 1.00 96.81 93 ILE A N 1
ATOM 721 C CA . ILE A 1 93 ? 0.809 9.229 -6.546 1.00 96.81 93 ILE A CA 1
ATOM 722 C C . ILE A 1 93 ? 2.294 9.516 -6.388 1.00 96.81 93 ILE A C 1
ATOM 724 O O . ILE A 1 93 ? 2.672 10.644 -6.061 1.00 96.81 93 ILE A O 1
ATOM 728 N N . PHE A 1 94 ? 3.120 8.509 -6.636 1.00 93.00 94 PHE A N 1
ATOM 729 C CA . PHE A 1 94 ? 4.566 8.587 -6.472 1.00 93.00 94 PHE A CA 1
ATOM 730 C C . PHE A 1 94 ? 5.271 8.689 -7.823 1.00 93.00 94 PHE A C 1
ATOM 732 O O . PHE A 1 94 ? 4.760 8.238 -8.850 1.00 93.00 94 PHE A O 1
ATOM 739 N N . ASP A 1 95 ? 6.450 9.305 -7.812 1.00 92.81 95 ASP A N 1
ATOM 740 C CA . ASP A 1 95 ? 7.385 9.235 -8.924 1.00 92.81 95 ASP A CA 1
ATOM 741 C C . ASP A 1 95 ? 7.883 7.792 -9.094 1.00 92.81 95 ASP A C 1
ATOM 743 O O . ASP A 1 95 ? 7.668 6.890 -8.284 1.00 92.81 95 ASP A O 1
ATOM 747 N N . CYS A 1 96 ? 8.615 7.575 -10.170 1.00 90.06 96 CYS A N 1
ATOM 748 C CA . CYS A 1 96 ? 9.152 6.306 -10.588 1.00 90.06 96 CYS A CA 1
ATOM 749 C C . CYS A 1 96 ? 10.242 5.741 -9.651 1.00 90.06 96 CYS A C 1
ATOM 751 O O . CYS A 1 96 ? 10.724 4.632 -9.917 1.00 90.06 96 CYS A O 1
ATOM 753 N N . ASP A 1 97 ? 10.619 6.488 -8.602 1.00 87.12 97 ASP A N 1
ATOM 754 C CA . ASP A 1 97 ? 11.454 6.059 -7.475 1.00 87.12 97 ASP A CA 1
ATOM 755 C C . ASP A 1 97 ? 10.656 5.303 -6.394 1.00 87.12 97 ASP A C 1
ATOM 757 O O . ASP A 1 97 ? 11.243 4.522 -5.649 1.00 87.12 97 ASP A O 1
ATOM 761 N N . GLY A 1 98 ? 9.331 5.481 -6.343 1.00 85.69 98 GLY A N 1
ATOM 762 C CA . GLY A 1 98 ? 8.436 4.880 -5.354 1.00 85.69 98 GLY A CA 1
ATOM 763 C C . GLY A 1 98 ? 8.464 5.532 -3.972 1.00 85.69 98 GLY A C 1
ATOM 764 O O . GLY A 1 98 ? 7.905 4.970 -3.031 1.00 85.69 98 GLY A O 1
ATOM 765 N N . PHE A 1 99 ? 9.108 6.692 -3.834 1.00 85.88 99 PHE A N 1
ATOM 766 C CA . PHE A 1 99 ? 9.269 7.406 -2.566 1.00 85.88 99 PHE A CA 1
ATOM 767 C C . PHE A 1 99 ? 8.783 8.851 -2.641 1.00 85.88 99 PHE A C 1
ATOM 769 O O . PHE A 1 99 ? 8.174 9.328 -1.687 1.00 85.88 99 PHE A O 1
ATOM 776 N N . THR A 1 100 ? 9.033 9.548 -3.750 1.00 90.25 100 THR A N 1
ATOM 777 C CA . THR A 1 100 ? 8.719 10.972 -3.898 1.00 90.25 100 THR A CA 1
ATOM 778 C C . THR A 1 100 ? 7.267 11.149 -4.346 1.00 90.25 100 THR A C 1
ATOM 780 O O . THR A 1 100 ? 6.938 10.760 -5.467 1.00 90.25 100 THR A O 1
ATOM 783 N N . PRO A 1 101 ? 6.369 11.745 -3.537 1.00 92.81 101 PRO A N 1
ATOM 784 C CA . PRO A 1 101 ? 5.011 12.029 -3.983 1.00 92.81 101 PRO A CA 1
ATOM 785 C C . PRO A 1 101 ? 5.026 13.131 -5.046 1.00 92.81 101 PRO A C 1
ATOM 787 O O . PRO A 1 101 ? 5.573 14.210 -4.821 1.00 92.81 101 PRO A O 1
ATOM 790 N N . ILE A 1 102 ? 4.393 12.879 -6.190 1.00 96.12 102 ILE A N 1
ATOM 791 C CA . ILE A 1 102 ? 4.201 13.874 -7.259 1.00 96.12 102 ILE A CA 1
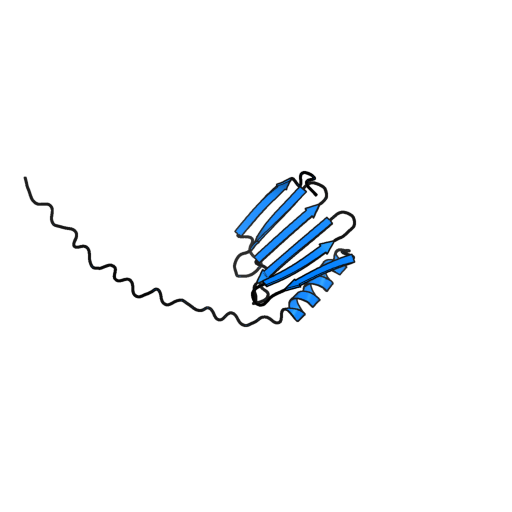ATOM 792 C C . ILE A 1 102 ? 2.807 14.501 -7.221 1.00 96.12 102 ILE A C 1
ATOM 794 O O . ILE A 1 102 ? 2.578 15.556 -7.810 1.00 96.12 102 ILE A O 1
ATOM 798 N N . SER A 1 103 ? 1.864 13.856 -6.534 1.00 95.81 103 SER A N 1
ATOM 799 C CA . SER A 1 103 ? 0.507 14.353 -6.335 1.00 95.81 103 SER A CA 1
ATOM 800 C C . SER A 1 103 ? -0.077 13.778 -5.050 1.00 95.81 103 SER A C 1
ATOM 802 O O . SER A 1 103 ? 0.104 12.595 -4.756 1.00 95.81 103 SER A O 1
ATOM 804 N N . GLU A 1 104 ? -0.790 14.619 -4.306 1.00 97.00 104 GLU A N 1
ATOM 805 C CA . GLU A 1 104 ? -1.613 14.230 -3.166 1.00 97.00 104 GLU A CA 1
ATOM 806 C C . GLU A 1 104 ? -2.982 14.904 -3.296 1.00 97.00 104 GLU A C 1
ATOM 808 O O . GLU A 1 104 ? -3.071 16.096 -3.595 1.00 97.00 104 GLU A O 1
ATOM 813 N N . GLU A 1 105 ? -4.043 14.129 -3.098 1.00 95.75 105 GLU A N 1
ATOM 814 C CA . GLU A 1 105 ? -5.430 14.576 -3.185 1.00 95.75 105 GLU A CA 1
ATOM 815 C C . GLU A 1 105 ? -6.217 14.041 -1.986 1.00 95.75 105 GLU A C 1
ATOM 817 O O . GLU A 1 105 ? -6.147 12.850 -1.671 1.00 95.75 105 GLU A O 1
ATOM 822 N N . MET A 1 106 ? -6.977 14.922 -1.335 1.00 95.31 106 MET A N 1
ATOM 823 C CA . MET A 1 106 ? -7.970 14.550 -0.329 1.00 95.31 106 MET A CA 1
ATOM 824 C C . MET A 1 106 ? -9.341 14.445 -0.990 1.00 95.31 106 MET A C 1
ATOM 826 O O . MET A 1 106 ? -9.707 15.305 -1.791 1.00 95.31 106 MET A O 1
ATOM 830 N N . PHE A 1 107 ? -10.099 13.410 -0.646 1.00 91.12 107 PHE A N 1
ATOM 831 C CA . PHE A 1 107 ? -11.442 13.182 -1.162 1.00 91.12 107 PHE A CA 1
ATOM 832 C C . PHE A 1 107 ? -12.378 12.739 -0.043 1.00 91.12 107 PHE A C 1
ATOM 834 O O . PHE A 1 107 ? -11.986 12.002 0.859 1.00 91.12 107 PHE A O 1
ATOM 841 N N . ASP A 1 108 ? -13.631 13.166 -0.125 1.00 90.88 108 ASP A N 1
ATOM 842 C CA . ASP A 1 108 ? -14.676 12.658 0.752 1.00 90.88 108 ASP A CA 1
ATOM 843 C C . ASP A 1 108 ? -15.168 11.308 0.230 1.00 90.88 108 ASP A C 1
ATOM 845 O O . ASP A 1 108 ? -15.402 11.117 -0.968 1.00 90.88 108 ASP A O 1
ATOM 849 N N . ILE A 1 109 ? -15.370 10.375 1.148 1.00 83.31 109 ILE A N 1
ATOM 850 C CA . ILE A 1 109 ? -16.040 9.109 0.887 1.00 83.31 109 ILE A CA 1
ATOM 851 C C . ILE A 1 109 ? -17.482 9.315 1.300 1.00 83.31 109 ILE A C 1
ATOM 853 O O . ILE A 1 109 ? -17.883 9.031 2.426 1.00 83.31 109 ILE A O 1
ATOM 857 N N . TYR A 1 110 ? -18.258 9.875 0.380 1.00 72.38 110 TYR A N 1
ATOM 858 C CA . TYR A 1 110 ? -19.703 9.787 0.491 1.00 72.38 110 TYR A CA 1
ATOM 859 C C . TYR A 1 110 ? -20.055 8.299 0.415 1.00 72.38 110 TYR A C 1
ATOM 861 O O . TYR A 1 110 ? -19.595 7.611 -0.499 1.00 72.38 110 TYR A O 1
ATOM 869 N N . GLU A 1 111 ? -20.774 7.795 1.420 1.00 51.34 111 GLU A N 1
ATOM 870 C CA . GLU A 1 111 ? -21.268 6.418 1.484 1.00 51.34 111 GLU A CA 1
ATOM 871 C C . GLU A 1 111 ? -22.086 6.103 0.222 1.00 51.34 111 GLU A C 1
ATOM 873 O O . GLU A 1 111 ? -23.287 6.340 0.167 1.00 51.34 111 GLU A O 1
ATOM 878 N N . ASP A 1 112 ? -21.420 5.596 -0.810 1.00 44.78 112 ASP A N 1
ATOM 879 C CA . ASP A 1 112 ? -22.045 4.988 -1.984 1.00 44.78 112 ASP A CA 1
ATOM 880 C C . ASP A 1 112 ? -21.442 3.584 -2.159 1.00 44.78 112 ASP A C 1
ATOM 882 O O . ASP A 1 112 ? -20.812 3.240 -3.164 1.00 44.78 112 ASP A O 1
ATOM 886 N N . ARG A 1 113 ? -21.539 2.799 -1.078 1.00 42.44 113 ARG A N 1
ATOM 887 C CA . ARG A 1 113 ? -21.326 1.350 -1.067 1.00 42.44 113 ARG A CA 1
ATOM 888 C C . ARG A 1 113 ? -22.645 0.641 -0.820 1.00 42.44 113 ARG A C 1
ATOM 890 O O . ARG A 1 113 ? -23.315 0.999 0.171 1.00 42.44 113 ARG A O 1
#

Sequence (113 aa):
MKEADMIQFANISAPAAERISIVRGTGNLGLVVQQQIRILSAEEFTDFDVRWNRSSLSIEARSDTMIVRRDFDATGTLECERIVDGTVGIKRIFDCDGFTPISEEMFDIYEDR

pLDDT: mean 79.74, std 22.33, range [36.0, 98.5]

Foldseek 3Di:
DDDDDDPPPDPPPPPPPPPPPPPQDQAPVVVLVVVVCVVVVVVVFDDWDWDDDQFKIWIWTDDPFKIWIWIATSNSATAWIWIDGPQKIKIFGADPNNPHTPDIDIDGRDPPD